Protein AF-A0A537AIL1-F1 (afdb_monomer)

pLDDT: mean 84.43, std 8.11, range [51.88, 92.5]

Foldseek 3Di:
DVVVVVVVVCCVQLVVLLVVCVQQVHDSVLSVCCVPPVSVVVVVVCVVPDDGVVVVVVVPD

Radius of gyration: 14.36 Å; Cα contacts (8 Å, |Δi|>4): 30; chains: 1; bounding box: 32×26×43 Å

Sequence (61 aa):
MRGLIVLLALALVGVPLWRIVKRTGLPPALSLLGFVPVANVIFIWVFAFMEWPALKQNSAT

Mean predicted aligned error: 6.22 Å

Secondary structure (DSSP, 8-state):
-HHHHHHHHHHHHHHHHHHHHHHTTS-GGGGGGGGSHHHHHHHHHHHHHSPPHHHHTGGG-

Solvent-accessible surface area (backbone atoms only — not comparable to full-atom values): 3575 Å² total; per-residue (Å²): 116,71,67,60,54,52,53,51,52,49,48,68,52,46,54,56,42,28,55,49,32,49,62,55,75,45,66,44,73,57,36,63,44,50,78,39,72,68,45,33,55,50,46,53,53,47,65,71,72,50,82,54,53,76,62,65,65,68,77,79,119

Structure (mmCIF, N/CA/C/O backbone):
data_AF-A0A537AIL1-F1
#
_entry.id   AF-A0A537AIL1-F1
#
loop_
_atom_site.group_PDB
_atom_site.id
_atom_site.type_symbol
_atom_site.label_atom_id
_atom_site.label_alt_id
_atom_site.label_comp_id
_atom_site.label_asym_id
_atom_site.label_entity_id
_atom_site.label_seq_id
_atom_site.pdbx_PDB_ins_code
_atom_site.Cartn_x
_atom_site.Cartn_y
_atom_site.Cartn_z
_atom_site.occupancy
_atom_site.B_iso_or_equiv
_atom_site.auth_seq_id
_atom_site.auth_comp_id
_atom_site.auth_asym_id
_atom_site.auth_atom_id
_atom_site.pdbx_PDB_model_num
ATOM 1 N N . MET A 1 1 ? 13.152 3.031 -23.951 1.00 72.56 1 MET A N 1
ATOM 2 C CA . MET A 1 1 ? 11.790 3.603 -23.798 1.00 72.56 1 MET A CA 1
ATOM 3 C C . MET A 1 1 ? 10.808 2.675 -23.072 1.00 72.56 1 MET A C 1
ATOM 5 O O . MET A 1 1 ? 10.094 3.164 -22.212 1.00 72.56 1 MET A O 1
ATOM 9 N N . ARG A 1 2 ? 10.792 1.352 -23.318 1.00 85.25 2 ARG A N 1
ATOM 10 C CA . ARG A 1 2 ? 9.847 0.414 -22.661 1.00 85.25 2 ARG A CA 1
ATOM 11 C C . ARG A 1 2 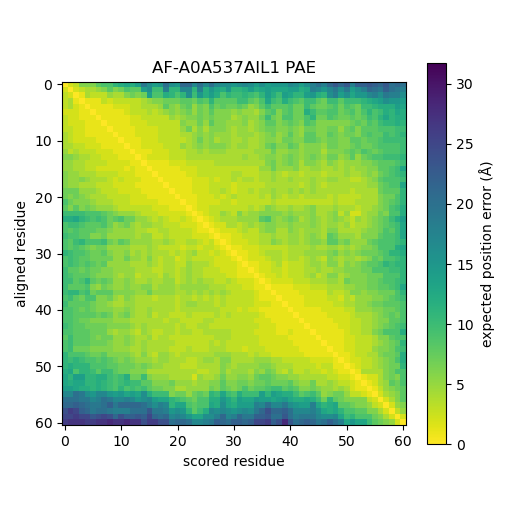? 9.950 0.349 -21.125 1.00 85.25 2 ARG A C 1
ATOM 13 O O 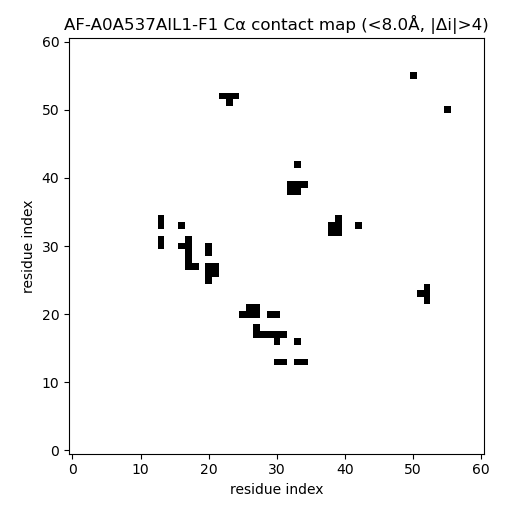. ARG A 1 2 ? 8.927 0.382 -20.458 1.00 85.25 2 ARG A O 1
ATOM 20 N N . GLY A 1 3 ? 11.161 0.333 -20.558 1.00 85.00 3 GLY A N 1
ATOM 21 C CA . GLY A 1 3 ? 11.350 0.257 -19.098 1.00 85.00 3 GLY A CA 1
ATOM 22 C C . GLY A 1 3 ? 10.843 1.481 -18.321 1.00 85.00 3 GLY A C 1
ATOM 23 O O . GLY A 1 3 ? 10.318 1.333 -17.223 1.00 85.00 3 GLY A O 1
ATOM 24 N N . LEU A 1 4 ? 10.919 2.679 -18.916 1.00 91.31 4 LEU A N 1
ATOM 25 C CA . LEU A 1 4 ? 10.416 3.911 -18.297 1.00 91.31 4 LEU A CA 1
ATOM 26 C C . LEU A 1 4 ? 8.890 3.876 -18.136 1.00 91.31 4 LEU A C 1
ATOM 28 O O . LEU A 1 4 ? 8.371 4.293 -17.107 1.00 91.31 4 LEU A O 1
ATOM 32 N N . ILE A 1 5 ? 8.184 3.329 -19.131 1.00 90.50 5 ILE A N 1
ATOM 33 C CA . ILE A 1 5 ? 6.721 3.189 -19.111 1.00 90.50 5 ILE A CA 1
ATOM 34 C C . ILE A 1 5 ? 6.292 2.235 -17.988 1.00 90.50 5 ILE A C 1
ATOM 36 O O . ILE A 1 5 ? 5.354 2.539 -17.257 1.00 90.50 5 ILE A O 1
ATOM 40 N N . VAL A 1 6 ? 7.005 1.117 -17.806 1.00 88.31 6 VAL A N 1
ATOM 41 C CA . VAL A 1 6 ? 6.705 0.147 -16.737 1.00 88.31 6 VAL A CA 1
ATOM 42 C C . VAL A 1 6 ? 6.929 0.756 -15.351 1.00 88.31 6 VAL A C 1
ATOM 44 O O . VAL A 1 6 ? 6.085 0.596 -14.473 1.00 88.31 6 VAL A O 1
ATOM 47 N N . LEU A 1 7 ? 8.021 1.500 -15.156 1.00 88.50 7 LEU A N 1
ATOM 48 C CA . LEU A 1 7 ? 8.298 2.185 -13.888 1.00 88.50 7 LEU A CA 1
ATOM 49 C C . LEU A 1 7 ? 7.250 3.258 -13.567 1.00 88.50 7 LEU A C 1
ATOM 51 O O . LEU A 1 7 ? 6.780 3.334 -12.433 1.00 88.50 7 LEU A O 1
ATOM 55 N N . LEU A 1 8 ? 6.845 4.051 -14.563 1.00 91.12 8 LEU A N 1
ATOM 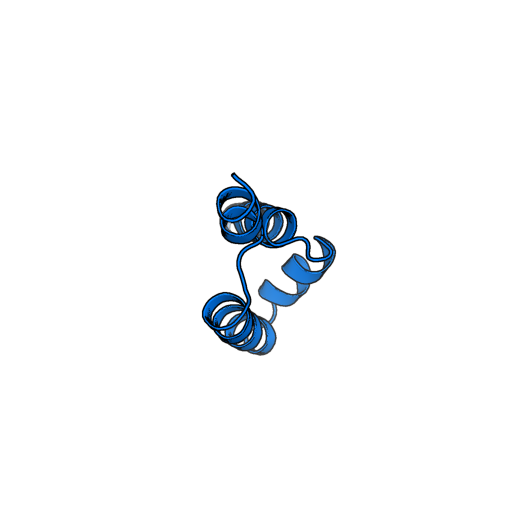56 C CA . LEU A 1 8 ? 5.776 5.041 -14.412 1.00 91.12 8 LEU A CA 1
ATOM 57 C C . LEU A 1 8 ? 4.439 4.387 -14.055 1.00 91.12 8 LEU A C 1
ATOM 59 O O . LEU A 1 8 ? 3.761 4.861 -13.146 1.00 91.12 8 LEU A O 1
ATOM 63 N N . ALA A 1 9 ? 4.078 3.288 -14.721 1.00 86.75 9 ALA A N 1
ATOM 64 C CA . ALA A 1 9 ? 2.855 2.544 -14.427 1.00 86.75 9 ALA A CA 1
ATOM 65 C C . ALA A 1 9 ? 2.866 1.957 -13.004 1.00 86.75 9 ALA A C 1
ATOM 67 O O . ALA A 1 9 ? 1.888 2.098 -12.269 1.00 86.75 9 ALA A O 1
ATOM 68 N N . LEU A 1 10 ? 3.990 1.366 -12.580 1.00 87.06 10 LEU A N 1
ATOM 69 C CA . LEU A 1 10 ? 4.168 0.859 -11.216 1.00 87.06 10 LEU A CA 1
ATOM 70 C C . LEU A 1 10 ? 4.052 1.971 -10.172 1.00 87.06 10 LEU A C 1
ATOM 72 O O . LEU A 1 10 ? 3.402 1.771 -9.150 1.00 87.06 10 LEU A O 1
ATOM 76 N N . ALA A 1 11 ? 4.636 3.145 -10.421 1.00 88.25 11 ALA A N 1
ATOM 77 C CA . ALA A 1 11 ? 4.533 4.284 -9.513 1.00 88.25 11 ALA A CA 1
ATOM 78 C C . ALA A 1 11 ? 3.099 4.840 -9.446 1.00 88.25 11 ALA A C 1
ATOM 80 O O . ALA A 1 11 ? 2.597 5.112 -8.354 1.00 88.25 11 ALA A O 1
ATOM 81 N N . LEU A 1 12 ? 2.420 4.951 -10.594 1.00 89.50 12 LEU A N 1
ATOM 82 C CA . LEU A 1 12 ? 1.034 5.419 -10.693 1.00 89.50 12 LEU A CA 1
ATOM 83 C C . LEU A 1 12 ? 0.049 4.543 -9.920 1.00 89.50 12 LEU A C 1
ATOM 85 O O . LEU A 1 12 ? -0.935 5.068 -9.414 1.00 89.50 12 LEU A O 1
ATOM 89 N N . VAL A 1 13 ? 0.305 3.240 -9.811 1.00 83.88 13 VAL A N 1
ATOM 90 C CA . VAL A 1 13 ? -0.551 2.300 -9.068 1.00 83.88 13 VAL A CA 1
ATOM 91 C C . VAL A 1 13 ? -0.065 2.111 -7.627 1.00 83.88 13 VAL A C 1
ATOM 93 O O . VAL A 1 13 ? -0.859 2.100 -6.687 1.00 83.88 13 VAL A O 1
ATOM 96 N N . GLY A 1 14 ? 1.249 2.027 -7.427 1.00 86.56 14 GLY A N 1
ATOM 97 C CA . GLY A 1 14 ? 1.878 1.782 -6.132 1.00 86.56 14 GLY A CA 1
ATOM 98 C C . GLY A 1 14 ? 1.705 2.916 -5.132 1.00 86.56 14 GLY A C 1
ATOM 99 O O . GLY A 1 14 ? 1.372 2.675 -3.972 1.00 86.56 14 GLY A O 1
ATOM 100 N N . VAL A 1 15 ? 1.895 4.163 -5.572 1.00 89.69 15 VAL A N 1
ATOM 101 C CA . VAL A 1 15 ? 1.754 5.345 -4.707 1.00 89.69 15 VAL A CA 1
ATOM 102 C C . VAL A 1 15 ? 0.335 5.471 -4.134 1.00 89.69 15 VAL A C 1
ATOM 104 O O . VAL A 1 15 ? 0.211 5.622 -2.913 1.00 89.69 15 VAL A O 1
ATOM 107 N N . PRO A 1 16 ? -0.751 5.406 -4.934 1.00 87.44 16 PRO A N 1
ATOM 108 C CA . PRO A 1 16 ? -2.098 5.448 -4.377 1.00 87.44 16 PRO A CA 1
ATOM 109 C C . PRO A 1 16 ? -2.411 4.233 -3.499 1.00 87.44 16 PRO A C 1
ATOM 111 O O . PRO A 1 16 ? -2.989 4.435 -2.432 1.00 87.44 16 PRO A O 1
ATOM 114 N N . LEU A 1 17 ? -1.970 3.018 -3.856 1.00 85.88 17 LEU A N 1
ATOM 115 C CA . LEU A 1 17 ? -2.121 1.829 -3.000 1.00 85.88 17 LEU A CA 1
ATOM 116 C C . LEU A 1 17 ? -1.500 2.037 -1.614 1.00 85.88 17 LEU A C 1
ATOM 118 O O . LEU A 1 17 ? -2.159 1.815 -0.598 1.00 85.88 17 LEU A O 1
ATOM 122 N N . TRP A 1 18 ? -0.265 2.537 -1.558 1.00 88.88 18 TRP A N 1
ATOM 123 C CA . TRP A 1 18 ? 0.409 2.868 -0.301 1.00 88.88 18 TRP A CA 1
ATOM 124 C C . TRP A 1 18 ? -0.383 3.892 0.515 1.00 88.88 18 TRP A C 1
ATOM 126 O O . TRP A 1 18 ? -0.522 3.773 1.735 1.00 88.88 18 TRP A O 1
ATOM 136 N N . ARG A 1 19 ? -0.932 4.909 -0.157 1.00 88.62 19 ARG A N 1
ATOM 137 C CA . ARG A 1 19 ? -1.722 5.963 0.488 1.00 88.62 19 ARG A CA 1
ATOM 138 C C . ARG A 1 19 ? -3.038 5.430 1.056 1.00 88.62 19 ARG A C 1
ATOM 140 O O . ARG A 1 19 ? -3.432 5.883 2.129 1.00 88.62 19 ARG A O 1
ATOM 147 N N . ILE A 1 20 ? -3.687 4.484 0.374 1.00 87.06 20 ILE A N 1
ATOM 148 C CA . ILE A 1 20 ? -4.909 3.812 0.842 1.00 87.06 20 ILE A CA 1
ATOM 149 C C . ILE A 1 20 ? -4.597 2.957 2.071 1.00 87.06 20 ILE A C 1
ATOM 151 O O . ILE A 1 20 ? -5.205 3.176 3.114 1.00 87.06 20 ILE A O 1
ATOM 155 N N . VAL A 1 21 ? -3.596 2.072 1.997 1.00 87.94 21 VAL A N 1
ATOM 156 C CA . VAL A 1 21 ? -3.199 1.199 3.122 1.00 87.94 21 VAL A CA 1
ATOM 157 C C . VAL A 1 21 ? -2.824 2.022 4.359 1.00 87.94 21 VAL A C 1
ATOM 159 O O . VAL A 1 21 ? -3.218 1.698 5.476 1.00 87.94 21 VAL A O 1
ATOM 162 N N . LYS A 1 22 ? -2.132 3.153 4.172 1.00 88.00 22 LYS A N 1
ATOM 163 C CA . LYS A 1 22 ? -1.808 4.063 5.279 1.00 88.00 22 LYS A CA 1
ATOM 164 C C . LYS A 1 22 ? -3.058 4.669 5.934 1.00 88.00 22 LYS A C 1
ATOM 166 O O . LYS A 1 22 ? -3.042 4.944 7.130 1.00 88.00 22 LYS A O 1
ATOM 171 N N . ARG A 1 23 ? -4.133 4.901 5.172 1.00 84.56 23 ARG A N 1
ATOM 172 C CA . ARG A 1 23 ? -5.401 5.456 5.682 1.00 84.56 23 ARG A CA 1
ATOM 173 C C . ARG A 1 23 ? -6.270 4.425 6.392 1.00 84.56 23 ARG A C 1
ATOM 175 O O . ARG A 1 23 ? -7.068 4.815 7.236 1.00 84.56 23 ARG A O 1
ATOM 182 N N . THR A 1 24 ? -6.111 3.140 6.091 1.00 85.06 24 THR A N 1
ATOM 183 C CA . THR A 1 24 ? -6.858 2.072 6.768 1.00 85.06 24 THR A CA 1
ATOM 184 C C . THR A 1 24 ? -6.258 1.675 8.119 1.00 85.06 24 THR A C 1
ATOM 186 O O . THR A 1 24 ? -6.805 0.812 8.793 1.00 85.06 24 THR A O 1
ATOM 189 N N . GLY A 1 25 ? -5.158 2.310 8.546 1.00 81.94 25 GLY A N 1
ATOM 190 C CA . GLY A 1 25 ? -4.462 1.975 9.794 1.00 81.94 25 GLY A CA 1
ATOM 191 C C . GLY A 1 25 ? -3.590 0.719 9.693 1.00 81.94 25 GLY A C 1
ATOM 192 O O . GLY A 1 25 ? -3.030 0.280 10.693 1.00 81.94 25 GLY A O 1
ATOM 193 N N . LEU A 1 26 ? -3.454 0.153 8.490 1.00 85.12 26 LEU A N 1
ATOM 194 C CA . LEU A 1 26 ? -2.610 -1.003 8.220 1.00 85.12 26 LEU A CA 1
ATOM 195 C C . LEU A 1 26 ? -1.143 -0.593 7.976 1.00 85.12 26 LEU A C 1
ATOM 197 O O . LEU A 1 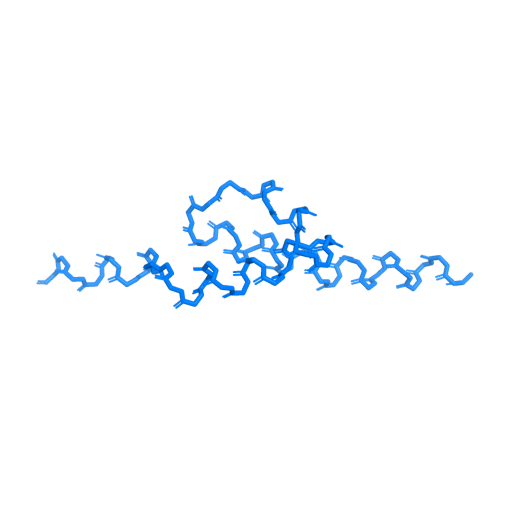26 ? -0.870 0.535 7.550 1.00 85.12 26 LEU A O 1
ATOM 201 N N . PRO A 1 27 ? -0.177 -1.510 8.185 1.00 86.31 27 PRO A N 1
ATOM 202 C CA . PRO A 1 27 ? 1.222 -1.274 7.848 1.00 86.31 27 PRO A CA 1
ATOM 203 C C . PRO A 1 27 ? 1.373 -0.925 6.358 1.00 86.31 27 PRO A C 1
ATOM 205 O O . PRO A 1 27 ? 1.018 -1.746 5.511 1.00 86.31 27 PRO A O 1
ATOM 208 N N . PRO A 1 28 ? 1.951 0.235 5.992 1.00 83.31 28 PRO A N 1
ATOM 209 C CA . PRO A 1 28 ? 2.060 0.654 4.593 1.00 83.31 28 PRO A CA 1
ATOM 210 C C . PRO A 1 28 ? 2.855 -0.319 3.715 1.00 83.31 28 PRO A C 1
ATOM 212 O O . PRO A 1 28 ? 2.590 -0.424 2.521 1.00 83.31 28 PRO A O 1
ATOM 215 N N . ALA A 1 29 ? 3.771 -1.087 4.315 1.00 85.62 29 ALA A N 1
ATOM 216 C CA . ALA A 1 29 ? 4.513 -2.152 3.648 1.00 85.62 29 ALA A CA 1
ATOM 217 C C . ALA A 1 29 ? 3.602 -3.235 3.037 1.00 85.62 29 ALA A C 1
ATOM 219 O O . ALA A 1 29 ? 3.984 -3.850 2.046 1.00 85.62 29 ALA A O 1
ATOM 220 N N . LEU A 1 30 ? 2.378 -3.426 3.551 1.00 85.38 30 LEU A N 1
ATOM 221 C CA . LEU A 1 30 ? 1.405 -4.345 2.954 1.00 85.38 30 LEU A CA 1
ATOM 222 C C . LEU A 1 30 ? 1.014 -3.927 1.530 1.00 85.38 30 LEU A C 1
ATOM 224 O O . LEU A 1 30 ? 0.728 -4.788 0.708 1.00 85.38 30 LEU A O 1
ATOM 228 N N . SER A 1 31 ? 1.091 -2.641 1.180 1.00 84.31 31 SER A N 1
ATOM 229 C CA . SER A 1 31 ? 0.819 -2.197 -0.195 1.00 84.31 31 SER A CA 1
ATOM 230 C C . SER A 1 31 ? 1.768 -2.806 -1.238 1.00 84.31 31 SER A C 1
ATOM 232 O O . SER A 1 31 ? 1.357 -2.954 -2.388 1.00 84.31 31 SER A O 1
ATOM 234 N N . LEU A 1 32 ? 2.981 -3.245 -0.854 1.00 86.19 32 LEU A N 1
ATOM 235 C CA . LEU A 1 32 ? 3.876 -3.979 -1.761 1.00 86.19 32 LEU A CA 1
ATOM 236 C C . LEU A 1 32 ? 3.292 -5.331 -2.179 1.00 86.19 32 LEU A C 1
ATOM 238 O O . LEU A 1 32 ? 3.497 -5.765 -3.311 1.00 86.19 32 LEU A O 1
ATOM 242 N N . LEU A 1 33 ? 2.535 -5.989 -1.298 1.00 86.81 33 LEU A N 1
ATOM 243 C CA . LEU A 1 33 ? 1.845 -7.226 -1.652 1.00 86.81 33 LEU A CA 1
ATOM 244 C C . LEU A 1 33 ? 0.768 -6.964 -2.715 1.00 86.81 33 LEU A C 1
ATOM 246 O O . LEU A 1 33 ? 0.463 -7.863 -3.483 1.00 86.81 33 LEU A O 1
ATOM 250 N N . GLY A 1 34 ? 0.252 -5.737 -2.850 1.00 83.62 34 GLY A N 1
ATOM 251 C CA . GLY A 1 34 ? -0.729 -5.375 -3.880 1.00 83.62 34 GLY A CA 1
ATOM 252 C C . GLY A 1 34 ? -0.220 -5.520 -5.321 1.00 83.62 34 GLY A C 1
ATOM 253 O O . GLY A 1 34 ? -1.029 -5.608 -6.246 1.00 83.62 34 GLY A O 1
ATOM 254 N N . PHE A 1 35 ? 1.102 -5.599 -5.517 1.00 83.44 35 PHE A N 1
ATOM 255 C CA . PHE A 1 35 ? 1.712 -5.926 -6.811 1.00 83.44 35 PHE A CA 1
ATOM 256 C C . PHE A 1 35 ? 1.660 -7.425 -7.143 1.00 83.44 35 PHE A C 1
ATOM 258 O O . PHE A 1 35 ? 1.846 -7.802 -8.299 1.00 83.44 35 PHE A O 1
ATOM 265 N N . VAL A 1 36 ? 1.394 -8.284 -6.156 1.00 89.69 36 VAL A N 1
ATOM 266 C CA . VAL A 1 36 ? 1.179 -9.719 -6.357 1.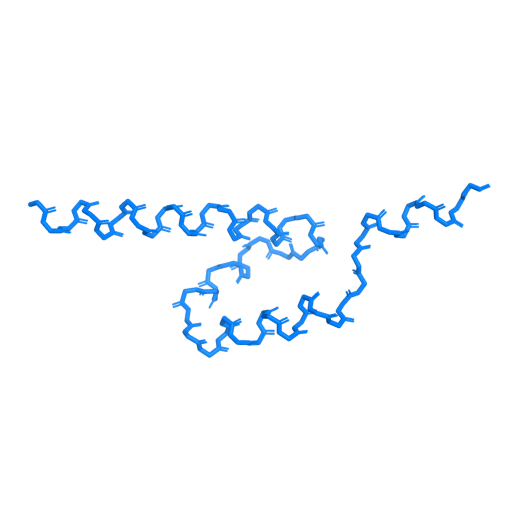00 89.69 36 VAL A CA 1
ATOM 267 C C . VAL A 1 36 ? -0.301 -9.942 -6.700 1.00 89.69 36 VAL A C 1
ATOM 269 O O . VAL A 1 36 ? -1.161 -9.563 -5.903 1.00 89.69 36 VAL A O 1
ATOM 272 N N . PRO A 1 37 ? -0.638 -10.593 -7.833 1.00 83.50 37 PRO A N 1
ATOM 273 C CA . PRO A 1 37 ? -2.026 -10.735 -8.289 1.00 83.50 37 PRO A CA 1
ATOM 274 C C . PRO A 1 37 ? -2.970 -11.330 -7.237 1.00 83.50 37 PRO A C 1
ATOM 276 O O . PRO A 1 37 ? -4.068 -10.827 -7.025 1.00 83.50 37 PRO A O 1
ATOM 279 N N . VAL A 1 38 ? -2.517 -12.367 -6.526 1.00 90.69 38 VAL A N 1
ATOM 280 C CA . VAL A 1 38 ? -3.309 -13.043 -5.485 1.00 90.69 38 VAL A CA 1
ATOM 281 C C . VAL A 1 38 ? -3.574 -12.117 -4.300 1.00 90.69 38 VAL A C 1
ATOM 283 O O . VAL A 1 38 ? -4.704 -12.010 -3.833 1.00 90.69 38 VAL A O 1
ATOM 286 N N . ALA A 1 39 ? -2.550 -11.409 -3.827 1.00 88.94 39 ALA A N 1
ATOM 287 C CA . ALA A 1 39 ? -2.714 -10.492 -2.711 1.00 88.94 39 ALA A CA 1
ATOM 288 C C . ALA A 1 39 ? -3.563 -9.273 -3.090 1.00 88.94 39 ALA A C 1
ATOM 290 O O . ALA A 1 39 ? -4.273 -8.767 -2.232 1.00 88.94 39 ALA A O 1
ATOM 291 N N . ASN A 1 40 ? -3.578 -8.847 -4.356 1.00 88.19 40 ASN A N 1
ATOM 292 C CA . ASN A 1 40 ? -4.504 -7.817 -4.829 1.00 88.19 40 ASN A CA 1
ATOM 293 C C . ASN A 1 40 ? -5.975 -8.240 -4.630 1.00 88.19 40 ASN A C 1
ATOM 295 O O . ASN A 1 40 ? -6.760 -7.487 -4.057 1.00 88.19 40 ASN A O 1
ATOM 299 N N . VAL A 1 41 ? -6.325 -9.485 -4.981 1.00 90.88 41 VAL A N 1
ATOM 300 C CA . VAL A 1 41 ? -7.670 -10.042 -4.728 1.00 90.88 41 VAL A CA 1
ATOM 301 C C . VAL A 1 41 ? -7.981 -10.086 -3.230 1.00 90.88 41 VAL A C 1
ATOM 303 O O . VAL A 1 41 ? -9.072 -9.691 -2.816 1.00 90.88 41 VAL A O 1
ATOM 306 N N . ILE A 1 42 ? -7.013 -10.507 -2.409 1.00 90.38 42 ILE A N 1
ATOM 307 C CA . ILE A 1 42 ? -7.151 -10.506 -0.945 1.00 90.38 42 ILE A CA 1
ATOM 308 C C . ILE A 1 42 ? -7.373 -9.080 -0.426 1.00 90.38 42 ILE A C 1
ATOM 310 O O . ILE A 1 42 ? -8.259 -8.880 0.398 1.00 90.38 42 ILE A O 1
ATOM 314 N N . PHE A 1 43 ? -6.633 -8.081 -0.917 1.00 87.50 43 PHE A N 1
ATOM 315 C CA . PHE A 1 43 ? -6.810 -6.683 -0.518 1.00 87.50 43 PHE A CA 1
ATOM 316 C C . PHE A 1 43 ? -8.199 -6.161 -0.849 1.00 87.50 43 PHE A C 1
ATOM 318 O O . PHE A 1 43 ? -8.787 -5.488 -0.010 1.00 87.50 43 PHE A O 1
ATOM 325 N N . ILE A 1 44 ? -8.738 -6.481 -2.027 1.00 88.69 44 ILE A N 1
ATOM 326 C CA . ILE A 1 44 ? -10.106 -6.093 -2.394 1.00 88.69 44 ILE A CA 1
ATOM 327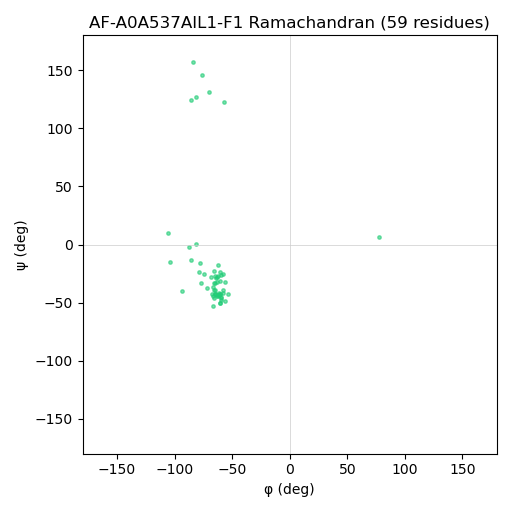 C C . ILE A 1 44 ? -11.105 -6.687 -1.397 1.00 88.69 44 ILE A C 1
ATOM 329 O O . ILE A 1 44 ? -11.960 -5.963 -0.892 1.00 88.69 44 ILE A O 1
ATOM 333 N N . TRP A 1 45 ? -10.964 -7.973 -1.062 1.00 92.50 45 TRP A N 1
ATOM 334 C CA . TRP A 1 45 ? -11.802 -8.624 -0.052 1.00 92.50 45 TRP A CA 1
ATOM 335 C C . TRP A 1 45 ? -11.655 -7.968 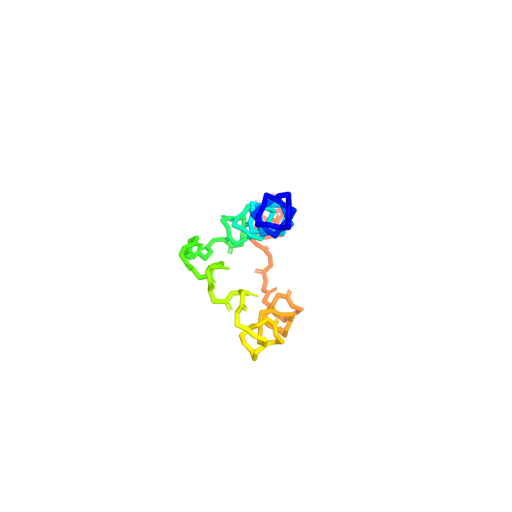1.324 1.00 92.50 45 TRP A C 1
ATOM 337 O O . TRP A 1 45 ? -12.645 -7.577 1.934 1.00 92.50 45 TRP A O 1
ATOM 347 N N . VAL A 1 46 ? -10.428 -7.780 1.804 1.00 89.38 46 VAL A N 1
ATOM 348 C CA . VAL A 1 46 ? -10.165 -7.156 3.106 1.00 89.38 46 VAL A CA 1
ATOM 349 C C . VAL A 1 46 ? -10.738 -5.741 3.159 1.00 89.38 46 VAL A C 1
ATOM 351 O O . VAL A 1 46 ? -11.458 -5.430 4.099 1.00 89.38 46 VAL A O 1
ATOM 354 N N . PHE A 1 47 ? -10.495 -4.898 2.151 1.00 88.25 47 PHE A N 1
ATOM 355 C CA . PHE A 1 47 ? -11.027 -3.531 2.108 1.00 88.25 47 PHE A CA 1
ATOM 356 C C . PHE A 1 47 ? -12.557 -3.473 2.030 1.00 88.25 47 PHE A C 1
ATOM 358 O O . PHE A 1 47 ? -13.141 -2.504 2.520 1.00 88.25 47 PHE A O 1
ATOM 365 N N . ALA A 1 48 ? -13.200 -4.485 1.439 1.00 90.50 48 ALA A N 1
ATOM 366 C CA . ALA A 1 48 ? -14.655 -4.571 1.359 1.00 90.50 48 ALA A CA 1
ATOM 367 C C . ALA A 1 48 ? -15.307 -4.897 2.712 1.00 90.50 48 ALA A C 1
ATOM 369 O O . ALA A 1 48 ? -16.375 -4.366 3.008 1.00 90.50 48 ALA A O 1
ATOM 370 N N . PHE A 1 49 ? -14.676 -5.748 3.528 1.00 90.75 49 PHE A N 1
ATOM 371 C CA . PHE A 1 49 ? -15.249 -6.214 4.799 1.00 90.75 49 PHE A CA 1
ATOM 372 C C . PHE A 1 49 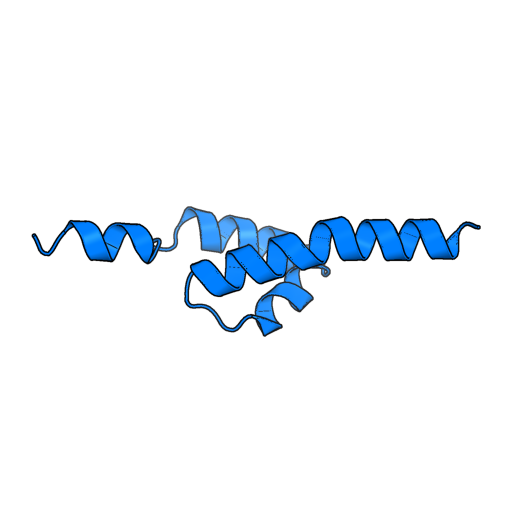? -14.651 -5.555 6.045 1.00 90.75 49 PHE A C 1
ATOM 374 O O . PHE A 1 49 ? -15.227 -5.672 7.125 1.00 90.75 49 PHE A O 1
ATOM 381 N N . MET A 1 50 ? -13.505 -4.883 5.938 1.00 88.56 50 MET A N 1
ATOM 382 C CA . MET A 1 50 ? -12.897 -4.215 7.085 1.00 88.56 50 MET A CA 1
ATOM 383 C C . MET A 1 50 ? -13.619 -2.914 7.429 1.00 88.56 50 MET A C 1
ATOM 385 O O . MET A 1 50 ? -14.053 -2.166 6.553 1.00 88.56 50 MET A O 1
ATOM 389 N N . GLU A 1 51 ? -13.671 -2.592 8.717 1.00 85.75 51 GLU A N 1
ATOM 390 C CA . GLU A 1 51 ? -14.141 -1.288 9.170 1.00 85.75 51 GLU A CA 1
ATOM 391 C C . GLU A 1 51 ? -13.130 -0.198 8.816 1.00 85.75 51 GLU A C 1
ATOM 393 O O . GLU A 1 51 ? -11.928 -0.295 9.084 1.00 85.75 51 GLU A O 1
ATOM 398 N N . TRP A 1 52 ? -13.630 0.877 8.217 1.00 86.38 52 TRP A N 1
ATOM 399 C CA . TRP A 1 52 ? -12.801 2.003 7.826 1.00 86.38 52 TRP A CA 1
ATOM 400 C C . TRP A 1 52 ? -12.553 2.900 9.047 1.00 86.38 52 TRP A C 1
AT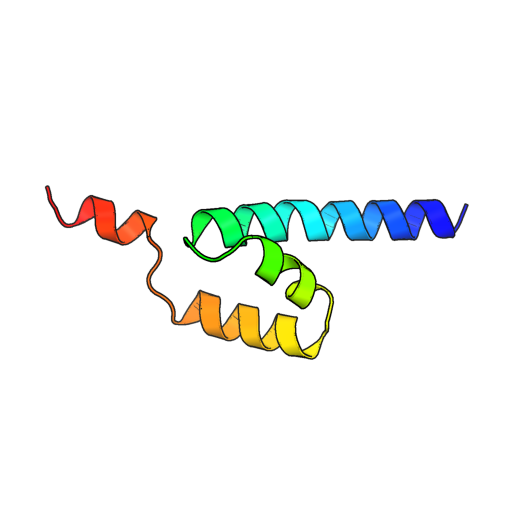OM 402 O O . TRP A 1 52 ? -13.521 3.364 9.654 1.00 86.38 52 TRP A O 1
ATOM 412 N N . PRO A 1 53 ? -11.290 3.229 9.396 1.00 80.94 53 PRO A N 1
ATOM 413 C CA . PRO A 1 53 ? -10.982 4.016 10.596 1.00 80.94 53 PRO A CA 1
ATOM 414 C C . PRO A 1 53 ? -11.686 5.375 10.645 1.00 80.94 53 PRO A C 1
ATOM 416 O O . PRO A 1 53 ? -12.049 5.847 11.718 1.00 80.94 53 PRO A O 1
ATOM 419 N N . ALA A 1 54 ? -11.915 5.982 9.476 1.00 81.88 54 ALA A N 1
ATOM 420 C CA . ALA A 1 54 ? -12.622 7.252 9.344 1.00 81.88 54 ALA A CA 1
ATOM 421 C C . ALA A 1 54 ? -14.087 7.181 9.813 1.00 81.88 54 ALA A C 1
ATOM 423 O O . ALA A 1 54 ? -14.628 8.185 10.264 1.00 81.88 54 ALA A O 1
ATOM 424 N N . LEU A 1 55 ? -14.727 6.008 9.741 1.00 80.88 55 LEU A N 1
ATOM 425 C CA . LEU A 1 55 ? -16.097 5.822 10.225 1.00 80.88 55 LEU A CA 1
ATOM 426 C C . LEU A 1 55 ? -16.146 5.722 11.754 1.00 80.88 55 LEU A C 1
ATOM 428 O O . LEU A 1 55 ? -17.077 6.234 12.365 1.00 80.88 55 LEU A O 1
ATOM 432 N N . LYS A 1 56 ? -15.112 5.151 12.388 1.00 73.75 56 LYS A N 1
ATOM 433 C CA . LYS A 1 56 ? -15.029 5.003 13.851 1.00 73.75 56 LYS A CA 1
ATOM 434 C C . LYS A 1 56 ? -14.943 6.344 14.592 1.00 73.75 56 LYS A C 1
ATOM 436 O O . LYS A 1 56 ? -15.360 6.429 15.741 1.00 73.75 56 LYS A O 1
ATOM 441 N N . GLN A 1 57 ? -14.409 7.387 13.955 1.00 66.19 57 GLN A N 1
ATOM 442 C CA . GLN A 1 57 ? -14.283 8.717 14.564 1.00 66.19 57 GLN A CA 1
ATOM 443 C C . GLN A 1 57 ? -15.609 9.487 14.654 1.00 66.19 57 GLN A C 1
ATOM 445 O O . GLN A 1 57 ? -15.747 10.314 15.547 1.00 66.19 57 GLN A O 1
ATOM 450 N N . ASN A 1 58 ? -16.587 9.198 13.790 1.00 61.19 58 ASN A N 1
ATOM 451 C CA . ASN A 1 58 ? -17.860 9.931 13.750 1.00 61.19 58 ASN A CA 1
ATOM 452 C C . ASN A 1 58 ? -18.917 9.400 14.734 1.00 61.19 58 ASN A C 1
ATOM 454 O O . ASN A 1 58 ? -19.915 10.068 14.967 1.00 61.19 58 ASN A O 1
ATOM 458 N N . SER A 1 59 ? -18.720 8.211 15.308 1.00 60.97 59 SER A N 1
ATOM 459 C CA . SER A 1 59 ? -19.683 7.579 16.227 1.00 60.97 59 SER A CA 1
ATOM 460 C C . SER A 1 59 ? -19.502 7.988 17.696 1.00 60.97 59 SER A C 1
ATOM 462 O O . SER A 1 59 ? -20.228 7.497 18.554 1.00 60.97 59 SER A O 1
ATOM 464 N N . ALA A 1 60 ? -18.492 8.810 18.002 1.00 62.56 60 ALA A N 1
ATOM 465 C CA . ALA A 1 60 ? -18.113 9.211 19.361 1.00 62.56 60 ALA A CA 1
ATOM 466 C C . ALA A 1 60 ? -18.508 10.661 19.720 1.00 62.56 60 ALA A C 1
ATOM 468 O O . ALA A 1 60 ? -18.074 11.165 20.755 1.00 62.56 60 ALA A O 1
ATOM 469 N N . THR A 1 61 ? -19.303 11.322 18.874 1.00 51.88 61 THR A N 1
ATOM 470 C CA . THR A 1 61 ? -19.948 12.626 19.125 1.00 51.88 61 THR A CA 1
ATOM 471 C C . THR A 1 61 ? -21.445 12.449 19.270 1.00 51.88 61 THR A C 1
ATOM 473 O O . THR A 1 61 ? -22.013 13.052 20.203 1.00 51.88 61 THR A O 1
#